Protein AF-A0AAW4YDW0-F1 (afdb_monomer)

Secondary structure (DSSP, 8-state):
--HHHHHHHHHHHHHHHHHHHHHHHHHHHHHHTT--HHHHHHHHHHHHHHHHHHHHHHHHHHHHH-HHHHHHHHHHHHHHHHHHHHT--SHHHHHHHHHHHHHHHT-

Foldseek 3Di:
DDPVVVVVVVLVVVLCVLVVVCVVVVVVLCVVLVHDPVLVVLLQVLLQVLLVVQQVVLVVCCVVVNVVVSLVVLVVLLVVLSVLCVVPSDSVSSSVSSNSNSNSNSD

Solvent-accessible surface area (backbone atoms only — not comparable to full-atom values): 5392 Å² total; per-residue (Å²): 131,61,72,68,58,55,52,51,53,51,50,51,49,54,53,52,50,51,53,64,56,44,65,74,45,47,64,58,55,36,49,76,69,72,48,52,74,67,55,54,51,49,39,54,46,40,17,53,51,31,19,63,66,31,30,68,53,25,52,53,46,19,73,72,73,34,54,71,56,34,44,52,50,15,50,52,38,33,53,53,14,53,52,39,42,76,72,35,86,44,72,66,47,36,42,52,16,24,34,40,31,11,38,20,74,12,57

Nearest PDB structures (foldseek):
  9b3k-assembly1_Z  TM=9.423E-01  e=8.386E-10  Staphylococcus aureus
  9b3m-assembly1_A  TM=9.160E-01  e=8.386E-10  Staphylococcus aureus
  7lo8-assembly1_Z  TM=9.404E-01  e=1.640E-09  Staphylococcus aureus
  7aar-assembly1_A  TM=8.952E-01  e=7.697E-02  Arabidopsis thaliana
  6gv1-assembly1_A  TM=8.233E-01  e=2.105E-01  Escherichia coli K-12

Mean predicted aligned error: 3.71 Å

Structure (mmCIF, N/CA/C/O backbone):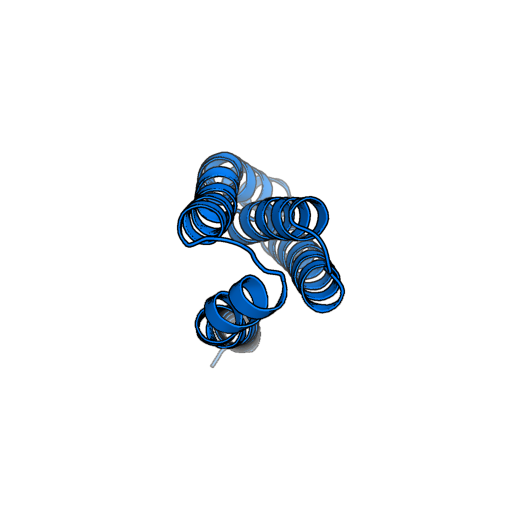
data_AF-A0AAW4YDW0-F1
#
_entry.id   AF-A0AAW4YDW0-F1
#
loop_
_atom_site.group_PDB
_atom_site.id
_atom_site.type_symbol
_atom_site.label_atom_id
_atom_site.label_alt_id
_atom_site.label_comp_id
_atom_site.label_asym_id
_atom_site.label_entity_id
_atom_site.label_seq_id
_atom_site.pdbx_PDB_ins_code
_atom_site.Cartn_x
_atom_site.Cartn_y
_atom_site.Cartn_z
_atom_site.occupancy
_atom_site.B_iso_or_equiv
_atom_site.auth_seq_id
_atom_site.auth_comp_id
_atom_site.auth_asym_id
_atom_site.auth_atom_id
_atom_site.pdbx_PDB_model_num
ATOM 1 N N . MET A 1 1 ? -17.695 -21.083 15.720 1.00 63.31 1 MET A N 1
ATOM 2 C CA . MET A 1 1 ? -16.759 -19.970 15.440 1.00 63.31 1 MET A CA 1
ATOM 3 C C . MET A 1 1 ? -17.562 -18.688 15.294 1.00 63.31 1 MET A C 1
ATOM 5 O O . MET A 1 1 ? -18.585 -18.711 14.619 1.00 63.31 1 MET A O 1
ATOM 9 N N . ASN A 1 2 ? -17.177 -17.609 15.976 1.00 87.12 2 ASN A N 1
ATOM 10 C CA . ASN A 1 2 ? -17.953 -16.367 15.969 1.00 87.12 2 ASN A CA 1
ATOM 11 C C . ASN A 1 2 ? -17.926 -15.744 14.557 1.00 87.12 2 ASN A C 1
ATOM 13 O O . ASN A 1 2 ? -16.851 -15.675 13.960 1.00 87.12 2 ASN A O 1
ATOM 17 N N . LYS A 1 3 ?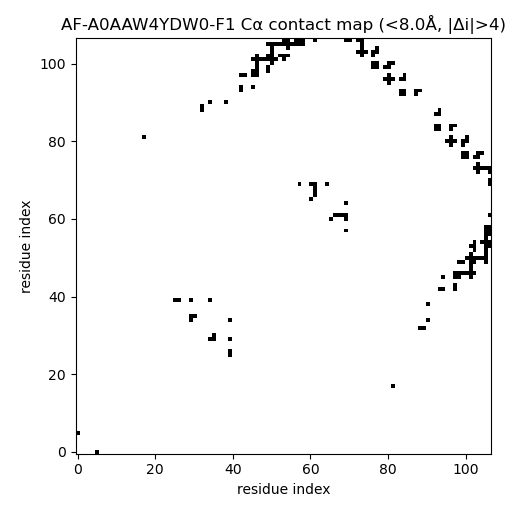 -19.069 -15.298 14.007 1.00 83.94 3 LYS A N 1
ATOM 18 C CA . LYS A 1 3 ? -19.155 -14.794 12.611 1.00 83.94 3 LYS A CA 1
ATOM 19 C C . LYS A 1 3 ? -18.131 -13.686 12.319 1.00 83.94 3 LYS A C 1
ATOM 21 O O . LYS A 1 3 ? -17.583 -13.624 11.228 1.00 83.94 3 LYS A O 1
ATOM 26 N N . GLN A 1 4 ? -17.831 -12.857 13.318 1.00 83.94 4 GLN A N 1
ATOM 27 C CA . GLN A 1 4 ? -16.857 -11.764 13.232 1.00 83.94 4 GLN A CA 1
ATOM 28 C C . GLN A 1 4 ? -15.417 -12.249 13.002 1.00 83.94 4 GLN A C 1
ATOM 30 O O . GLN A 1 4 ? -14.688 -11.657 12.215 1.00 83.94 4 GLN A O 1
ATOM 35 N N . ILE A 1 5 ? -15.020 -13.350 13.645 1.00 87.12 5 ILE A N 1
ATOM 36 C CA . ILE A 1 5 ? -13.675 -13.925 13.503 1.00 87.12 5 ILE A CA 1
ATOM 37 C C . ILE A 1 5 ? -13.493 -14.508 12.098 1.00 87.12 5 ILE A C 1
ATOM 39 O O . ILE A 1 5 ? -12.438 -14.354 11.495 1.00 87.12 5 ILE A O 1
ATOM 43 N N . LEU A 1 6 ? -14.542 -15.124 11.544 1.00 90.56 6 LEU A N 1
ATOM 44 C CA . LEU A 1 6 ? -14.511 -15.674 10.188 1.00 90.56 6 LEU A CA 1
ATOM 45 C C . LEU A 1 6 ? -14.310 -14.567 9.141 1.00 90.56 6 LEU A C 1
ATOM 47 O O . LEU A 1 6 ? -13.498 -14.728 8.235 1.00 90.56 6 LEU A O 1
ATOM 51 N N . VAL A 1 7 ? -14.977 -13.419 9.308 1.00 87.50 7 VAL A N 1
ATOM 52 C CA . VAL A 1 7 ? -14.782 -12.242 8.441 1.00 87.50 7 VAL A CA 1
ATOM 53 C C . VAL A 1 7 ? -13.347 -11.713 8.521 1.00 87.50 7 VAL A C 1
ATOM 55 O O . VAL A 1 7 ? -12.769 -11.387 7.489 1.00 87.50 7 VAL A O 1
ATOM 58 N N . LEU A 1 8 ? -12.749 -11.668 9.715 1.00 87.50 8 LEU A N 1
ATOM 59 C CA . LEU A 1 8 ? -11.354 -11.243 9.887 1.00 87.50 8 LEU A CA 1
ATOM 60 C C . LEU A 1 8 ? -10.366 -12.222 9.240 1.00 87.50 8 LEU A C 1
ATOM 62 O O . LEU A 1 8 ? -9.449 -11.790 8.549 1.00 87.50 8 LEU A O 1
ATOM 66 N N . TYR A 1 9 ? -10.565 -13.532 9.396 1.00 90.88 9 TYR A N 1
ATOM 67 C CA . TYR A 1 9 ? -9.716 -14.516 8.720 1.00 90.88 9 TYR A CA 1
ATOM 68 C C . TYR A 1 9 ? -9.838 -14.440 7.202 1.00 90.88 9 TYR A C 1
ATOM 70 O O . TYR A 1 9 ? -8.830 -14.522 6.506 1.00 90.88 9 TYR A O 1
ATOM 78 N N . PHE A 1 10 ? -11.052 -14.245 6.685 1.00 89.69 10 PHE A N 1
ATOM 79 C CA . PHE A 1 10 ? -11.262 -14.073 5.253 1.00 89.69 10 PHE A CA 1
ATOM 80 C C . PHE A 1 10 ? -10.592 -12.794 4.730 1.00 89.69 10 PHE A C 1
ATOM 82 O O . PHE A 1 10 ? -9.992 -12.800 3.662 1.00 89.69 10 PHE A O 1
ATOM 89 N N . ASN A 1 11 ? -10.631 -11.712 5.508 1.00 87.88 11 ASN A N 1
ATOM 90 C CA . ASN A 1 11 ? -9.926 -10.474 5.194 1.00 87.88 11 ASN A CA 1
ATOM 91 C C . ASN A 1 11 ? -8.405 -10.678 5.096 1.00 87.88 11 ASN A C 1
ATOM 93 O O . ASN A 1 11 ? -7.807 -10.336 4.078 1.00 87.88 11 ASN A O 1
ATOM 97 N N . ILE A 1 12 ? -7.805 -11.301 6.112 1.00 90.25 12 ILE A N 1
ATOM 98 C CA . ILE A 1 12 ? -6.374 -11.633 6.127 1.00 90.25 12 ILE A CA 1
ATOM 99 C C . ILE A 1 12 ? -6.030 -12.530 4.934 1.00 90.25 12 ILE A C 1
ATOM 101 O O . ILE A 1 12 ? -5.045 -12.284 4.242 1.00 90.25 12 ILE A O 1
ATOM 105 N N . PHE A 1 13 ? -6.865 -13.531 4.649 1.00 91.19 13 PHE A N 1
ATOM 106 C CA . PHE A 1 13 ? -6.692 -14.403 3.491 1.00 91.19 13 PHE A CA 1
ATOM 107 C C . PHE A 1 13 ? -6.628 -13.612 2.178 1.00 91.19 13 PHE A C 1
ATOM 109 O O . PHE A 1 13 ? -5.706 -13.832 1.400 1.00 91.19 13 PHE A O 1
ATOM 116 N N . LEU A 1 14 ? -7.543 -12.663 1.944 1.00 88.12 14 LEU A N 1
ATOM 117 C CA . LEU A 1 14 ? -7.534 -11.839 0.728 1.00 88.12 14 LEU A CA 1
ATOM 118 C C . LEU A 1 14 ? -6.258 -10.994 0.600 1.00 88.12 14 LEU A C 1
ATOM 120 O O . LEU A 1 14 ? -5.689 -10.913 -0.488 1.00 88.12 14 LEU A O 1
ATOM 124 N N . ILE A 1 15 ? -5.792 -10.398 1.700 1.00 87.00 15 ILE A N 1
ATOM 125 C CA . ILE A 1 15 ? -4.576 -9.569 1.708 1.00 87.00 15 ILE A CA 1
ATOM 126 C C . ILE A 1 15 ? -3.348 -10.422 1.371 1.00 87.00 15 ILE A C 1
ATOM 128 O O . ILE A 1 15 ? -2.583 -10.090 0.464 1.00 87.00 15 ILE A O 1
ATOM 132 N N . PHE A 1 16 ? -3.173 -11.552 2.059 1.00 89.56 16 PHE A N 1
ATOM 133 C CA . PHE A 1 16 ? -2.031 -12.437 1.825 1.00 89.56 16 PHE A CA 1
ATOM 134 C C . PHE A 1 16 ? -2.090 -13.139 0.470 1.00 89.56 16 PHE A C 1
ATOM 136 O O . PHE A 1 16 ? -1.040 -13.396 -0.113 1.00 89.56 16 PHE A O 1
ATOM 143 N N . LEU A 1 17 ? -3.286 -13.408 -0.059 1.00 90.25 17 LEU A N 1
ATOM 144 C CA . LEU A 1 17 ? -3.452 -13.894 -1.424 1.00 90.25 17 LEU A CA 1
ATOM 145 C C . LEU A 1 17 ? -2.925 -12.859 -2.427 1.00 90.25 17 LEU A C 1
ATOM 147 O O . LEU A 1 17 ? -2.120 -13.212 -3.282 1.00 90.25 17 LEU A O 1
ATOM 151 N N . GLY A 1 18 ? -3.324 -11.589 -2.298 1.00 85.06 18 GLY A N 1
ATOM 152 C CA . GLY A 1 18 ? -2.846 -10.511 -3.170 1.00 85.06 18 GLY A CA 1
ATOM 153 C C . GLY A 1 18 ? -1.325 -10.367 -3.125 1.00 85.06 18 GLY A C 1
ATOM 154 O O . GLY A 1 18 ? -0.657 -10.493 -4.150 1.00 85.06 18 GLY A O 1
ATOM 155 N N . ILE A 1 19 ? -0.761 -10.220 -1.924 1.00 84.44 19 ILE A N 1
ATOM 156 C CA . ILE A 1 19 ? 0.694 -10.110 -1.730 1.00 84.44 19 ILE A CA 1
ATOM 157 C C . ILE A 1 19 ? 1.421 -11.352 -2.273 1.00 84.44 19 ILE A C 1
ATOM 159 O O . ILE A 1 19 ? 2.431 -11.232 -2.969 1.00 84.44 19 ILE A O 1
ATOM 163 N N . GLY A 1 20 ? 0.894 -12.547 -1.995 1.00 86.06 20 GLY A N 1
ATOM 164 C CA . GLY A 1 20 ? 1.462 -13.818 -2.441 1.00 86.06 20 GLY A CA 1
ATOM 165 C C . GLY A 1 20 ? 1.466 -13.993 -3.960 1.00 86.06 20 GLY A C 1
ATOM 166 O O . GLY A 1 20 ? 2.354 -14.662 -4.483 1.00 86.06 20 GLY A O 1
ATOM 167 N N . LEU A 1 21 ? 0.527 -13.366 -4.673 1.00 86.81 21 LEU A N 1
ATOM 168 C CA . LEU A 1 21 ? 0.510 -13.330 -6.137 1.00 86.81 21 LEU A CA 1
ATOM 169 C C . LEU A 1 21 ? 1.486 -12.289 -6.699 1.00 86.81 21 LEU A C 1
ATOM 171 O O . LEU A 1 21 ? 2.144 -12.54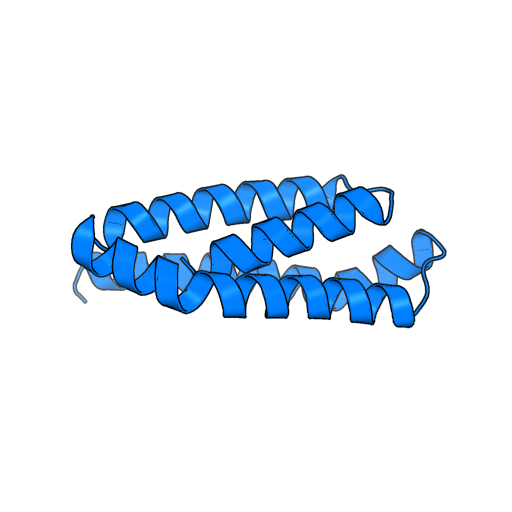8 -7.705 1.00 86.81 21 LEU A O 1
ATOM 175 N N . VAL A 1 22 ? 1.621 -11.132 -6.046 1.00 85.12 22 VAL A N 1
ATOM 176 C CA . VAL A 1 22 ? 2.493 -10.041 -6.511 1.00 85.12 22 VAL A CA 1
ATOM 177 C C . VAL A 1 22 ? 3.971 -10.402 -6.394 1.00 85.12 22 VAL A C 1
ATOM 179 O O . VAL A 1 22 ? 4.721 -10.165 -7.338 1.00 85.12 22 VAL A O 1
ATOM 182 N N . ILE A 1 23 ? 4.409 -10.983 -5.272 1.00 85.56 23 ILE A N 1
ATOM 183 C CA . ILE A 1 23 ? 5.832 -11.271 -5.002 1.00 85.56 23 ILE A CA 1
ATOM 184 C C . ILE A 1 23 ? 6.528 -12.070 -6.124 1.00 85.56 23 ILE A C 1
ATOM 186 O O . ILE A 1 23 ? 7.599 -11.640 -6.550 1.00 85.56 23 ILE A O 1
ATOM 190 N N . PRO A 1 24 ? 5.990 -13.200 -6.624 1.00 88.81 24 PRO A N 1
ATOM 191 C CA . PRO A 1 24 ? 6.647 -13.966 -7.685 1.00 88.81 24 PRO A CA 1
ATOM 192 C C . PRO A 1 24 ? 6.533 -13.308 -9.067 1.00 88.81 24 PRO A C 1
ATOM 194 O O . PRO A 1 24 ? 7.407 -13.505 -9.909 1.00 88.81 24 PRO A O 1
ATOM 197 N N . VAL A 1 25 ? 5.476 -12.528 -9.310 1.00 88.25 25 VAL A N 1
ATOM 198 C CA . VAL A 1 25 ? 5.233 -11.866 -10.603 1.00 88.25 25 VAL A CA 1
ATOM 199 C C . VAL A 1 25 ? 6.088 -10.610 -10.751 1.00 88.25 25 VAL A C 1
ATOM 201 O O . VAL A 1 25 ? 6.581 -10.321 -11.840 1.00 88.25 25 VAL A O 1
ATOM 204 N N . LEU A 1 26 ? 6.310 -9.882 -9.657 1.00 86.62 26 LEU A N 1
ATOM 205 C CA . LEU A 1 26 ? 6.981 -8.588 -9.647 1.00 86.62 26 LEU A CA 1
ATOM 206 C C . LEU A 1 26 ? 8.386 -8.620 -10.294 1.00 86.62 26 LEU A C 1
ATOM 208 O O . LEU A 1 26 ? 8.632 -7.776 -11.150 1.00 86.62 26 LEU A O 1
ATOM 212 N N . PRO A 1 27 ? 9.295 -9.574 -10.001 1.00 88.75 27 PRO A N 1
ATOM 213 C CA . PRO A 1 27 ? 10.614 -9.619 -10.637 1.00 88.75 27 PRO A CA 1
ATOM 214 C C . PRO A 1 27 ? 10.556 -9.826 -12.155 1.00 88.75 27 PRO A C 1
ATOM 216 O O . PRO A 1 27 ? 11.334 -9.217 -12.887 1.00 88.75 27 PRO A O 1
ATOM 219 N N . VAL A 1 28 ? 9.638 -10.676 -12.628 1.00 90.06 28 VAL A N 1
ATOM 220 C CA . VAL A 1 28 ? 9.448 -10.942 -14.063 1.00 90.06 28 VAL A CA 1
ATOM 221 C C . VAL A 1 28 ? 8.871 -9.704 -14.744 1.00 90.06 28 VAL A C 1
ATOM 223 O O . VAL A 1 28 ? 9.413 -9.243 -15.742 1.00 90.06 28 VAL A O 1
ATOM 226 N N . TYR A 1 29 ? 7.851 -9.101 -14.135 1.00 88.62 29 TYR A N 1
ATOM 227 C CA . TYR A 1 29 ? 7.196 -7.903 -14.648 1.00 88.62 29 TYR A CA 1
ATOM 228 C C . TYR A 1 29 ? 8.150 -6.707 -14.773 1.00 88.62 29 TYR A C 1
ATOM 230 O O . TYR A 1 29 ? 8.166 -6.014 -15.787 1.00 88.62 29 TYR A O 1
ATOM 238 N N . LEU A 1 30 ? 8.996 -6.479 -13.764 1.00 89.69 30 LEU A N 1
ATOM 239 C CA . LEU A 1 30 ? 9.994 -5.408 -13.806 1.00 89.69 30 LEU A CA 1
ATOM 240 C C . LEU A 1 30 ? 11.048 -5.652 -14.889 1.00 89.69 30 LEU A C 1
ATOM 242 O O . LEU A 1 30 ? 11.452 -4.708 -15.567 1.00 89.69 30 LEU A O 1
ATOM 246 N N . LYS A 1 31 ? 11.458 -6.909 -15.092 1.00 89.81 31 LYS A N 1
ATOM 247 C CA . LYS A 1 31 ? 12.396 -7.274 -16.156 1.00 89.81 31 LYS A CA 1
ATOM 248 C C . LYS A 1 31 ? 11.819 -6.976 -17.542 1.00 89.81 31 LYS A C 1
ATOM 250 O O . LYS A 1 31 ? 12.543 -6.447 -18.383 1.00 89.81 31 LYS A O 1
ATOM 255 N N . ASP A 1 32 ? 10.536 -7.258 -17.761 1.00 90.25 32 ASP A N 1
ATOM 256 C CA . ASP A 1 32 ? 9.848 -6.966 -19.027 1.00 90.25 32 ASP A CA 1
ATOM 257 C C . ASP A 1 32 ? 9.753 -5.455 -19.304 1.00 90.25 32 ASP A C 1
ATOM 259 O O . ASP A 1 32 ? 9.799 -5.027 -20.456 1.00 90.25 32 ASP A O 1
ATOM 263 N N . LEU A 1 33 ? 9.703 -4.632 -18.251 1.00 90.50 33 LEU A N 1
ATOM 264 C CA . LEU A 1 33 ? 9.763 -3.167 -18.334 1.00 90.50 33 LEU A CA 1
ATOM 265 C C . LEU A 1 33 ? 11.197 -2.611 -18.455 1.00 90.50 33 LEU A C 1
ATOM 267 O O . LEU A 1 33 ? 11.380 -1.394 -18.487 1.00 90.50 33 LEU A O 1
ATOM 271 N N . GLY A 1 34 ? 12.218 -3.474 -18.504 1.00 90.56 34 GLY A N 1
ATOM 272 C CA . GLY A 1 34 ? 13.627 -3.070 -18.550 1.00 90.56 34 GLY A CA 1
ATOM 273 C C . GLY A 1 34 ? 14.155 -2.477 -17.238 1.00 90.56 34 GLY A C 1
ATOM 274 O O . GLY A 1 34 ? 15.185 -1.804 -17.246 1.00 90.56 34 GLY A O 1
ATOM 275 N N . LEU A 1 35 ? 13.459 -2.707 -16.122 1.00 91.50 35 LEU A N 1
ATOM 276 C CA . LEU A 1 35 ? 13.840 -2.226 -14.796 1.00 91.50 35 LEU A CA 1
ATOM 277 C C . LEU A 1 35 ? 14.842 -3.175 -14.125 1.00 91.50 35 LEU A C 1
ATOM 279 O O . LEU A 1 35 ? 14.905 -4.378 -14.394 1.00 91.50 35 LEU A O 1
ATOM 283 N N . THR A 1 36 ? 15.655 -2.610 -13.241 1.00 91.56 36 THR A N 1
ATOM 284 C CA . THR A 1 36 ? 16.794 -3.277 -12.608 1.00 91.56 36 THR A CA 1
ATOM 285 C C . THR A 1 36 ? 16.438 -3.884 -11.247 1.00 91.56 36 THR A C 1
ATOM 287 O O . THR A 1 36 ? 15.395 -3.608 -10.655 1.00 91.56 36 THR A O 1
ATOM 290 N N . GLY A 1 37 ? 17.347 -4.690 -10.687 1.00 89.69 37 GLY A N 1
ATOM 291 C CA . GLY A 1 37 ? 17.206 -5.194 -9.315 1.00 89.69 37 GLY A CA 1
ATOM 292 C C . GLY A 1 37 ? 17.170 -4.082 -8.255 1.00 89.69 37 GLY A C 1
ATOM 293 O O . GLY A 1 37 ? 16.517 -4.238 -7.225 1.00 89.69 37 GLY A O 1
ATOM 294 N N . SER A 1 38 ? 17.811 -2.939 -8.519 1.00 93.12 38 SER A N 1
ATOM 295 C CA . SER A 1 38 ? 17.746 -1.762 -7.645 1.00 93.12 38 SER A CA 1
ATOM 296 C C . SER A 1 38 ? 16.337 -1.170 -7.601 1.00 93.12 38 SER A C 1
ATOM 298 O O . SER A 1 38 ? 15.861 -0.804 -6.528 1.00 93.12 38 SER A O 1
ATOM 300 N N . ASP A 1 39 ? 15.643 -1.143 -8.742 1.00 93.75 39 ASP A N 1
ATOM 301 C CA . ASP A 1 39 ? 14.263 -0.657 -8.844 1.00 93.75 39 ASP A CA 1
ATOM 302 C C . ASP A 1 39 ? 13.301 -1.554 -8.060 1.00 93.75 39 ASP A C 1
ATOM 304 O O . ASP A 1 39 ? 12.455 -1.059 -7.316 1.00 93.75 39 ASP A O 1
ATOM 308 N N . LEU A 1 40 ? 13.483 -2.877 -8.143 1.00 92.69 40 LEU A N 1
ATOM 309 C CA . LEU A 1 40 ? 12.765 -3.833 -7.295 1.00 92.69 40 LEU A CA 1
ATOM 310 C C . LEU A 1 40 ? 12.996 -3.535 -5.806 1.00 92.69 40 LEU A C 1
ATOM 312 O O . LEU A 1 40 ? 12.037 -3.461 -5.037 1.00 92.69 40 LEU A O 1
ATOM 316 N N . GLY A 1 41 ? 14.256 -3.342 -5.407 1.00 94.12 41 GLY A N 1
ATOM 317 C CA . GLY A 1 41 ? 14.617 -3.011 -4.029 1.00 94.12 41 GLY A CA 1
ATOM 318 C C . GLY A 1 41 ? 13.941 -1.729 -3.541 1.00 94.12 41 GLY A C 1
ATOM 319 O O . GLY A 1 41 ? 13.393 -1.709 -2.440 1.00 94.12 41 GLY A O 1
ATOM 320 N N . LEU A 1 42 ? 13.905 -0.688 -4.377 1.00 96.00 42 LEU A N 1
ATOM 321 C CA . LEU A 1 42 ? 13.226 0.573 -4.073 1.00 96.00 42 LEU A CA 1
ATOM 322 C C . LEU A 1 42 ? 11.711 0.400 -3.927 1.00 96.00 42 LEU A C 1
ATOM 324 O O . LEU A 1 42 ? 11.129 0.948 -2.994 1.00 96.00 42 LEU A O 1
ATOM 328 N N . LEU A 1 43 ? 11.072 -0.382 -4.799 1.00 94.75 43 LEU A N 1
ATOM 329 C CA . LEU A 1 43 ? 9.634 -0.660 -4.723 1.00 94.75 43 LEU A CA 1
ATOM 330 C C . LEU A 1 43 ? 9.263 -1.404 -3.433 1.00 94.75 43 LEU A C 1
ATOM 332 O O . LEU A 1 43 ? 8.283 -1.051 -2.771 1.00 94.75 43 LEU A O 1
ATOM 336 N N . VAL A 1 44 ? 10.058 -2.407 -3.052 1.00 93.38 44 VAL A N 1
ATOM 337 C CA . VAL A 1 44 ? 9.873 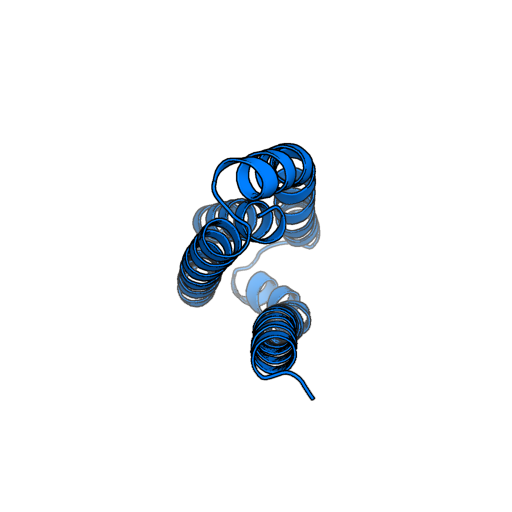-3.145 -1.793 1.00 93.38 44 VAL A CA 1
ATOM 338 C C . VAL A 1 44 ? 10.117 -2.230 -0.589 1.00 93.38 44 VAL A C 1
ATOM 340 O O . VAL A 1 44 ? 9.312 -2.210 0.344 1.00 93.38 44 VAL A O 1
ATOM 343 N N . ALA A 1 45 ? 11.182 -1.425 -0.622 1.00 96.31 45 ALA A N 1
ATOM 344 C CA . ALA A 1 45 ? 11.500 -0.479 0.442 1.00 96.31 45 ALA A CA 1
ATOM 345 C C . ALA A 1 45 ? 10.411 0.589 0.611 1.00 96.31 45 ALA A C 1
ATOM 347 O O . ALA A 1 45 ? 10.039 0.900 1.739 1.00 96.31 45 ALA A O 1
ATOM 348 N N . ALA A 1 46 ? 9.854 1.118 -0.479 1.00 96.44 46 ALA A N 1
ATOM 349 C CA . ALA A 1 46 ? 8.786 2.114 -0.438 1.00 96.44 46 ALA A CA 1
ATOM 350 C C . ALA A 1 46 ? 7.511 1.577 0.221 1.00 96.44 46 ALA A C 1
ATOM 352 O O . ALA A 1 46 ? 6.897 2.282 1.027 1.00 96.44 46 ALA A O 1
ATOM 353 N N . PHE A 1 47 ? 7.141 0.324 -0.064 1.00 95.06 47 PHE A N 1
ATOM 354 C CA . PHE A 1 47 ? 6.041 -0.348 0.628 1.00 95.06 47 PHE A CA 1
ATOM 355 C C . PHE A 1 47 ? 6.327 -0.455 2.132 1.00 95.06 47 PHE A C 1
ATOM 357 O O . PHE A 1 47 ? 5.531 0.013 2.947 1.00 95.06 47 PHE A O 1
ATOM 364 N N . ALA A 1 48 ? 7.488 -1.008 2.500 1.00 95.94 48 ALA A N 1
ATOM 365 C CA . ALA A 1 48 ? 7.861 -1.226 3.898 1.00 95.94 48 ALA A CA 1
ATOM 366 C C . ALA A 1 48 ? 7.967 0.086 4.694 1.00 95.94 48 ALA A C 1
ATOM 368 O O . ALA A 1 48 ? 7.471 0.172 5.815 1.00 95.94 48 ALA A O 1
ATOM 369 N N . LEU A 1 49 ? 8.561 1.130 4.109 1.00 97.94 49 LEU A N 1
ATOM 370 C CA . LEU A 1 49 ? 8.680 2.450 4.730 1.00 97.94 49 LEU A CA 1
ATOM 371 C C . LEU A 1 49 ? 7.315 3.102 4.936 1.00 97.94 49 LEU A C 1
ATOM 373 O O . LEU A 1 49 ? 7.045 3.629 6.013 1.00 97.94 49 LEU A O 1
ATOM 377 N N . SER A 1 50 ? 6.441 3.036 3.932 1.00 97.50 50 SER A N 1
ATOM 378 C CA . SER A 1 50 ? 5.093 3.599 4.036 1.00 97.50 50 SER A CA 1
ATOM 379 C C . SER A 1 50 ? 4.278 2.871 5.105 1.00 97.50 50 SER A C 1
ATOM 381 O O . SER A 1 50 ? 3.628 3.519 5.924 1.00 97.50 50 SER A O 1
ATOM 383 N N . GLN A 1 51 ? 4.377 1.539 5.169 1.00 96.75 51 GLN A N 1
ATOM 384 C CA . GLN A 1 51 ? 3.756 0.745 6.228 1.00 96.75 51 GLN A CA 1
ATOM 385 C C . GLN A 1 51 ? 4.306 1.112 7.605 1.00 96.75 51 GLN A C 1
ATOM 387 O O . GLN A 1 51 ? 3.530 1.336 8.531 1.00 96.75 51 GLN A O 1
ATOM 392 N N . MET A 1 52 ? 5.628 1.202 7.746 1.00 97.62 52 MET A N 1
ATOM 393 C CA . MET A 1 52 ? 6.279 1.560 9.006 1.00 97.62 52 MET A CA 1
ATOM 394 C C . MET A 1 52 ? 5.815 2.931 9.506 1.00 97.62 52 MET A C 1
ATOM 396 O O . MET A 1 52 ? 5.520 3.081 10.690 1.00 97.62 52 MET A O 1
ATOM 400 N N . ILE A 1 53 ? 5.718 3.915 8.608 1.00 97.69 53 ILE A N 1
ATOM 401 C CA . ILE A 1 53 ? 5.260 5.263 8.949 1.00 97.69 53 ILE A CA 1
ATOM 402 C C . ILE A 1 53 ? 3.785 5.243 9.347 1.00 97.69 53 ILE A C 1
ATOM 404 O O . ILE A 1 53 ? 3.443 5.849 10.355 1.00 97.69 53 ILE A O 1
ATOM 408 N N . ILE A 1 54 ? 2.915 4.555 8.597 1.00 97.06 54 ILE A N 1
ATOM 409 C CA . ILE A 1 54 ? 1.464 4.589 8.836 1.00 97.06 54 ILE A CA 1
ATOM 410 C C . ILE A 1 54 ? 1.023 3.717 10.013 1.00 97.06 54 ILE A C 1
ATOM 412 O O . ILE A 1 54 ? 0.110 4.128 10.722 1.00 97.06 54 ILE A O 1
ATOM 416 N N . SER A 1 55 ? 1.679 2.587 10.284 1.00 94.94 55 SER A N 1
ATOM 417 C CA . SER A 1 55 ? 1.301 1.630 11.343 1.00 94.94 55 SER A CA 1
ATOM 418 C C . SER A 1 55 ? 0.948 2.258 12.708 1.00 94.94 55 SER A C 1
ATOM 420 O O . SER A 1 55 ? -0.123 1.950 13.239 1.00 94.94 55 SER A O 1
ATOM 422 N N . PRO A 1 56 ? 1.764 3.159 13.303 1.00 94.88 56 PRO A N 1
ATOM 423 C CA . PRO A 1 56 ? 1.411 3.787 14.582 1.00 94.88 56 PRO A CA 1
ATOM 424 C C . PRO A 1 56 ? 0.165 4.684 14.487 1.00 94.88 56 PRO A C 1
ATOM 426 O O . PRO A 1 56 ? -0.647 4.733 15.419 1.00 94.88 56 PRO A O 1
ATOM 429 N N . PHE A 1 57 ? -0.021 5.377 13.360 1.00 95.31 57 PHE A N 1
ATOM 430 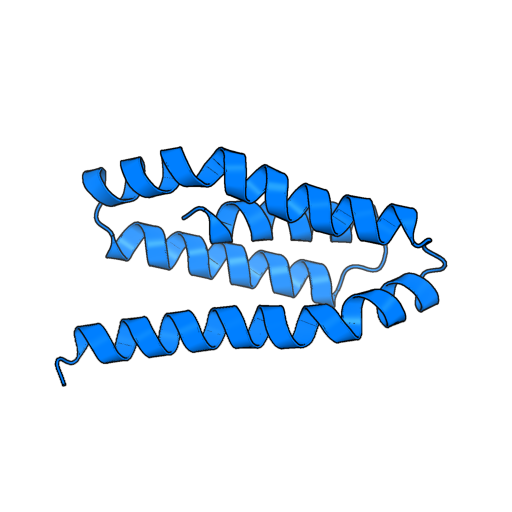C CA . PHE A 1 57 ? -1.195 6.219 13.139 1.00 95.31 57 PHE A CA 1
ATOM 431 C C . PHE A 1 57 ? -2.440 5.378 12.868 1.00 95.31 57 PHE A C 1
ATOM 433 O O . PHE A 1 57 ? -3.480 5.663 13.454 1.00 95.31 57 PHE A O 1
ATOM 440 N N . GLY A 1 58 ? -2.337 4.332 12.046 1.00 92.62 58 GLY A N 1
ATOM 441 C CA . GLY A 1 58 ? -3.433 3.419 11.729 1.00 92.62 58 GLY A CA 1
ATOM 442 C C . GLY A 1 58 ? -3.992 2.749 12.978 1.00 92.62 58 GLY A C 1
ATOM 443 O O . GLY A 1 58 ? -5.197 2.822 13.214 1.00 92.62 58 GLY A O 1
ATOM 444 N N . GLY A 1 59 ? -3.121 2.240 13.857 1.00 91.94 59 GLY A N 1
ATOM 445 C CA . GLY A 1 59 ? -3.530 1.693 15.156 1.00 91.94 59 GLY A CA 1
ATOM 446 C C . GLY A 1 59 ? -4.235 2.726 16.041 1.00 91.94 59 GLY A C 1
ATOM 447 O O . GLY A 1 59 ? -5.337 2.482 16.533 1.00 91.94 59 GLY A O 1
ATOM 448 N N . THR A 1 60 ? -3.662 3.928 16.165 1.00 95.00 60 THR A N 1
ATOM 449 C CA . THR A 1 60 ? -4.266 5.014 16.958 1.00 95.00 60 THR A CA 1
ATOM 450 C C . THR A 1 60 ? -5.626 5.450 16.399 1.00 95.00 60 THR A C 1
ATOM 452 O O . THR A 1 60 ? -6.562 5.712 17.160 1.00 95.00 60 THR A O 1
ATOM 455 N N . LEU A 1 61 ? -5.762 5.543 15.072 1.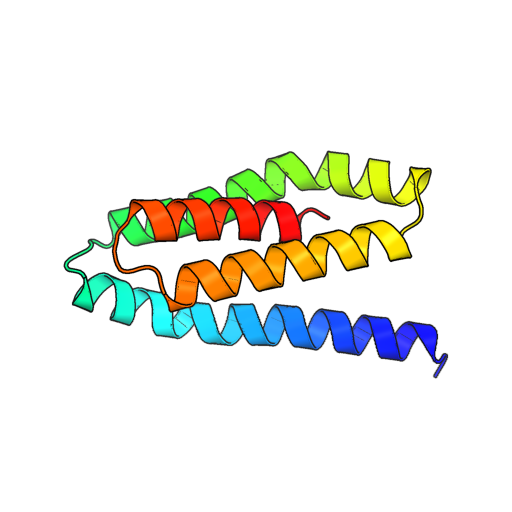00 93.50 61 LEU A N 1
ATOM 456 C CA . LEU A 1 61 ? -7.033 5.843 14.414 1.00 93.50 61 LEU A CA 1
ATOM 457 C C . LEU A 1 61 ? -8.039 4.704 14.609 1.00 93.50 61 LEU A C 1
ATOM 459 O O . LEU A 1 61 ? -9.218 4.985 14.814 1.00 93.50 61 LEU A O 1
ATOM 463 N N . ALA A 1 62 ? -7.600 3.445 14.588 1.00 94.62 62 ALA A N 1
ATOM 464 C CA . ALA A 1 62 ? -8.463 2.282 14.785 1.00 94.62 62 ALA A CA 1
ATOM 465 C C . ALA A 1 62 ? -9.044 2.234 16.198 1.00 94.62 62 ALA A C 1
ATOM 467 O O . ALA A 1 62 ? -10.223 1.906 16.364 1.00 94.62 62 ALA A O 1
ATOM 468 N N . ASP A 1 63 ? -8.258 2.626 17.197 1.00 94.81 63 ASP A N 1
ATOM 469 C CA . ASP A 1 63 ? -8.719 2.708 18.580 1.00 94.81 63 ASP A CA 1
ATOM 470 C C . ASP A 1 63 ? -9.690 3.881 18.804 1.00 94.81 63 ASP A C 1
ATOM 472 O O . ASP A 1 63 ? -10.622 3.759 19.598 1.00 94.81 63 ASP A O 1
ATOM 476 N N . LYS A 1 64 ? -9.535 4.997 18.071 1.00 95.94 64 LYS A N 1
ATOM 477 C CA . LYS A 1 64 ? -10.402 6.189 18.197 1.00 95.94 64 LYS A CA 1
ATOM 478 C C . LYS A 1 64 ? -11.689 6.126 17.371 1.00 95.94 64 LYS A C 1
ATOM 480 O O . LYS A 1 64 ? -12.747 6.510 17.857 1.00 95.94 64 LYS A O 1
ATOM 485 N N . LEU A 1 65 ? -11.594 5.702 16.111 1.00 94.12 65 LEU A N 1
ATOM 486 C CA . LEU A 1 65 ? -12.689 5.719 15.128 1.00 94.12 65 LEU A CA 1
ATOM 487 C C . LEU A 1 65 ? -13.382 4.356 14.986 1.00 94.12 65 LEU A C 1
ATOM 489 O O . LEU A 1 65 ? -14.434 4.250 14.355 1.00 94.12 65 LEU A O 1
ATOM 493 N N . GLY A 1 66 ? -12.800 3.313 15.578 1.00 93.69 66 GLY A N 1
ATOM 494 C CA . GLY A 1 66 ? -13.294 1.947 15.527 1.00 93.69 66 GLY A CA 1
ATOM 495 C C . GLY A 1 66 ? -12.586 1.099 14.468 1.00 93.69 66 GLY A C 1
ATOM 496 O O . GLY A 1 66 ? -12.514 1.441 13.286 1.00 93.69 66 GLY A O 1
ATOM 497 N N . LYS A 1 67 ? -12.142 -0.087 14.896 1.00 90.44 67 LYS A N 1
ATOM 498 C CA . LYS A 1 67 ? -11.347 -1.040 14.099 1.00 90.44 67 LYS A CA 1
ATOM 499 C C . LYS A 1 67 ? -11.984 -1.400 12.757 1.00 90.44 67 LYS A C 1
ATOM 501 O O . LYS A 1 67 ? -11.298 -1.481 11.749 1.00 90.44 67 LYS A O 1
ATOM 506 N N . LYS A 1 68 ? -13.311 -1.577 12.726 1.00 90.56 68 LYS A N 1
ATOM 507 C CA . LYS A 1 68 ? -14.038 -1.939 11.498 1.00 90.56 68 LYS A CA 1
ATOM 508 C C . LYS A 1 68 ? -13.869 -0.886 10.399 1.00 90.56 68 LYS A C 1
ATOM 510 O O . LYS A 1 68 ? -13.687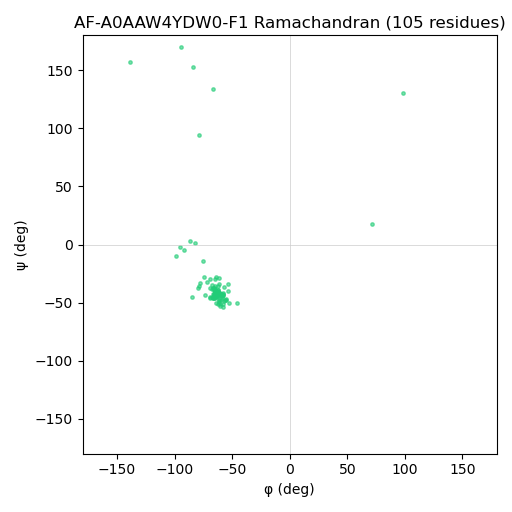 -1.258 9.247 1.00 90.56 68 LYS A O 1
ATOM 515 N N . LEU A 1 69 ? -13.947 0.401 10.747 1.00 93.75 69 LEU A N 1
ATOM 516 C CA . LEU A 1 69 ? -13.847 1.482 9.767 1.00 93.75 69 LEU A CA 1
ATOM 517 C C . LEU A 1 69 ? -12.442 1.533 9.163 1.00 93.75 69 LEU A C 1
ATOM 519 O O . LEU A 1 69 ? -12.313 1.589 7.944 1.00 93.75 69 LEU A O 1
ATOM 523 N N . ILE A 1 70 ? -11.411 1.452 10.006 1.00 95.38 70 ILE A N 1
ATOM 524 C CA . ILE A 1 70 ? -10.017 1.517 9.553 1.00 95.38 70 ILE A CA 1
ATOM 525 C C . ILE A 1 70 ? -9.652 0.313 8.683 1.00 95.38 70 ILE A C 1
ATOM 527 O O . ILE A 1 70 ? -9.117 0.514 7.598 1.00 95.38 70 ILE A O 1
ATOM 531 N N . ILE A 1 71 ? -10.072 -0.903 9.058 1.00 91.88 71 ILE A N 1
ATOM 532 C CA . ILE A 1 71 ? -9.885 -2.098 8.216 1.00 91.88 71 ILE A CA 1
A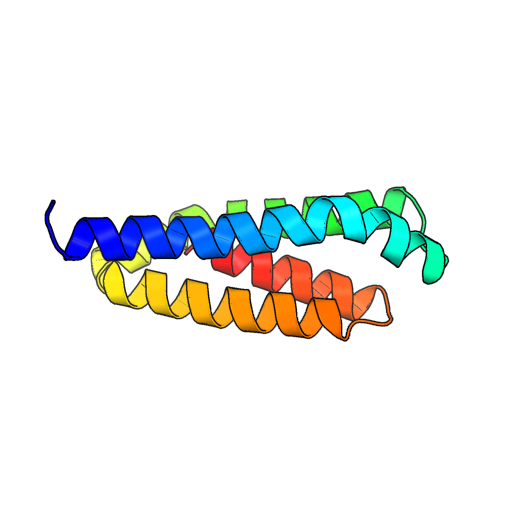TOM 533 C C . ILE A 1 71 ? -10.553 -1.914 6.842 1.00 91.88 71 ILE A C 1
ATOM 535 O O . ILE A 1 71 ? -9.973 -2.264 5.817 1.00 91.88 71 ILE A O 1
ATOM 539 N N . CYS A 1 72 ? -11.767 -1.352 6.784 1.00 93.25 72 CYS A N 1
ATOM 540 C CA . CYS A 1 72 ? -12.439 -1.094 5.506 1.00 93.25 72 CYS A CA 1
ATOM 541 C C . CYS A 1 72 ? -11.700 -0.055 4.648 1.00 93.25 72 CYS A C 1
ATOM 543 O O . CYS A 1 72 ? -11.612 -0.234 3.435 1.00 93.25 72 CYS A O 1
ATOM 545 N N . ILE A 1 73 ? -11.158 1.007 5.252 1.00 95.12 73 ILE A N 1
ATOM 546 C CA . ILE A 1 73 ? -10.357 2.013 4.536 1.00 95.12 73 ILE A CA 1
ATOM 547 C C . ILE A 1 73 ? -9.065 1.381 4.002 1.00 95.12 73 ILE A C 1
ATOM 549 O O . ILE A 1 73 ? -8.755 1.555 2.823 1.00 95.12 73 ILE A O 1
ATOM 553 N N . GLY A 1 74 ? -8.367 0.597 4.831 1.00 94.19 74 GLY A N 1
ATOM 554 C CA . GLY A 1 74 ? -7.181 -0.161 4.432 1.00 94.19 74 GLY A CA 1
ATOM 555 C C . GLY A 1 74 ? -7.472 -1.071 3.240 1.00 94.19 74 GLY A C 1
ATOM 556 O O . GLY A 1 74 ? -6.790 -0.995 2.226 1.00 94.19 74 GLY A O 1
ATOM 557 N N . LEU A 1 75 ? -8.563 -1.840 3.273 1.00 93.06 75 LEU A N 1
ATOM 558 C CA . LEU A 1 75 ? -8.973 -2.685 2.144 1.00 93.06 75 LEU A CA 1
ATOM 559 C C . LEU A 1 75 ? -9.214 -1.918 0.838 1.00 93.06 75 LEU A C 1
ATOM 561 O O . LEU A 1 75 ? -8.843 -2.400 -0.235 1.00 93.06 75 LEU A O 1
ATOM 565 N N . ILE A 1 76 ? -9.862 -0.754 0.908 1.00 95.19 76 ILE A N 1
ATOM 566 C CA . ILE A 1 76 ? -10.122 0.073 -0.277 1.00 95.19 76 ILE A CA 1
ATOM 567 C C . ILE A 1 76 ? -8.797 0.589 -0.843 1.00 95.19 76 ILE A C 1
ATOM 569 O O . ILE A 1 76 ? -8.566 0.475 -2.046 1.00 95.19 76 ILE A O 1
ATOM 573 N N . LEU A 1 77 ? -7.904 1.093 0.014 1.00 95.88 77 LEU A N 1
ATOM 574 C CA . LEU A 1 77 ? -6.575 1.548 -0.401 1.00 95.88 77 LEU A CA 1
ATOM 575 C C . LEU A 1 77 ? -5.738 0.408 -0.989 1.00 95.88 77 LEU A C 1
ATOM 577 O O . LEU A 1 77 ? -5.099 0.602 -2.020 1.00 95.88 77 LEU A O 1
ATOM 581 N N . PHE A 1 78 ? -5.790 -0.782 -0.390 1.00 94.12 78 PHE A N 1
ATOM 582 C CA . PHE A 1 78 ? -5.108 -1.969 -0.900 1.00 94.12 78 PHE A CA 1
ATOM 583 C C . PHE A 1 78 ? -5.635 -2.353 -2.287 1.00 94.12 78 PHE A C 1
ATOM 585 O O . PHE A 1 78 ? -4.860 -2.568 -3.212 1.00 94.12 78 PHE A O 1
ATOM 592 N N . SER A 1 79 ? -6.956 -2.338 -2.473 1.00 94.00 79 SER A N 1
ATOM 593 C CA . SER A 1 79 ? -7.579 -2.631 -3.771 1.00 94.00 79 SER A CA 1
ATOM 594 C C . SER A 1 79 ? -7.164 -1.624 -4.850 1.00 94.00 79 SER A C 1
ATOM 596 O O . SER A 1 79 ? -6.861 -2.013 -5.976 1.00 94.00 79 SER A O 1
ATOM 598 N N . VAL A 1 80 ? -7.112 -0.330 -4.510 1.00 96.31 80 VAL A N 1
ATOM 599 C CA . VAL A 1 80 ? -6.642 0.727 -5.423 1.00 96.31 80 VAL A CA 1
ATOM 600 C C . VAL A 1 80 ? -5.157 0.550 -5.745 1.00 96.31 80 VAL A C 1
ATOM 602 O O . VAL A 1 80 ? -4.772 0.667 -6.906 1.00 96.31 80 VAL A O 1
ATOM 605 N N . SER A 1 81 ? -4.334 0.231 -4.744 1.00 95.31 81 SER A N 1
ATOM 606 C CA . SER A 1 81 ? -2.907 -0.056 -4.916 1.00 95.31 81 SER A CA 1
ATOM 607 C C . SER A 1 81 ? -2.681 -1.208 -5.894 1.00 95.31 81 SER A C 1
ATOM 609 O O . SER A 1 81 ? -1.951 -1.039 -6.871 1.00 95.31 81 SER A O 1
ATOM 611 N N . GLU A 1 82 ? -3.346 -2.346 -5.691 1.00 92.69 82 GLU A N 1
ATOM 612 C CA . GLU A 1 82 ? -3.181 -3.513 -6.561 1.00 92.69 82 GLU A CA 1
ATOM 613 C C . GLU A 1 82 ? -3.728 -3.272 -7.970 1.00 92.69 82 GLU A C 1
ATOM 615 O O . GLU A 1 82 ? -3.122 -3.696 -8.953 1.00 92.69 82 GLU A O 1
ATOM 620 N N . PHE A 1 83 ? -4.817 -2.510 -8.102 1.00 93.94 83 PHE A N 1
ATOM 621 C CA . PHE A 1 83 ? -5.314 -2.100 -9.413 1.00 93.94 83 PHE A CA 1
ATOM 622 C C . PHE A 1 83 ? -4.311 -1.202 -10.153 1.00 93.94 83 PHE A C 1
ATOM 624 O O . PHE A 1 83 ? -4.031 -1.435 -11.329 1.00 93.94 83 PHE A O 1
ATOM 631 N N . MET A 1 84 ? -3.724 -0.214 -9.467 1.00 94.31 84 MET A N 1
ATOM 632 C CA . MET A 1 84 ? -2.670 0.638 -10.033 1.00 94.31 84 MET A CA 1
ATOM 633 C C . MET A 1 84 ? -1.428 -0.163 -10.419 1.00 94.31 84 MET A C 1
ATOM 635 O O . MET A 1 84 ? -0.820 0.117 -11.450 1.00 94.31 84 MET A O 1
ATOM 639 N N . PHE A 1 85 ? -1.056 -1.156 -9.610 1.00 92.44 85 PHE A N 1
ATOM 640 C CA . PHE A 1 85 ? 0.057 -2.045 -9.910 1.00 92.44 85 PHE A CA 1
ATOM 641 C C . PHE A 1 85 ? -0.211 -2.879 -11.167 1.00 92.44 85 PHE A C 1
ATOM 643 O O . PHE A 1 85 ? 0.647 -2.953 -12.042 1.00 92.44 85 PHE A O 1
ATOM 650 N N . ALA A 1 86 ? -1.418 -3.437 -11.297 1.00 91.31 86 ALA A N 1
ATOM 651 C CA . ALA A 1 86 ? -1.805 -4.265 -12.438 1.00 91.31 86 ALA A CA 1
ATOM 652 C C . ALA A 1 86 ? -1.751 -3.516 -13.783 1.00 91.31 86 ALA A C 1
ATOM 654 O O . ALA A 1 86 ? -1.415 -4.113 -14.805 1.00 91.31 86 ALA A O 1
ATOM 655 N N . ILE A 1 87 ? -2.063 -2.216 -13.796 1.00 92.38 87 ILE A N 1
ATOM 656 C CA . ILE A 1 87 ? -2.017 -1.376 -15.009 1.00 92.38 87 ILE A CA 1
ATOM 657 C C . ILE A 1 87 ? -0.699 -0.594 -15.163 1.00 92.38 87 ILE A C 1
ATOM 659 O O . ILE A 1 87 ? -0.531 0.155 -16.128 1.00 92.38 87 ILE A O 1
ATOM 663 N N . GLY A 1 88 ? 0.220 -0.707 -14.200 1.00 88.81 88 GLY A N 1
ATOM 664 C CA . GLY A 1 88 ? 1.366 0.185 -14.051 1.00 88.81 88 GLY A CA 1
ATOM 665 C C . GLY A 1 88 ? 2.519 -0.111 -15.006 1.00 88.81 88 GLY A C 1
ATOM 666 O O . GLY A 1 88 ? 3.418 -0.867 -14.679 1.00 88.81 88 GLY A O 1
ATOM 667 N N . GLN A 1 89 ? 2.571 0.570 -16.148 1.00 87.81 89 GLN A N 1
ATOM 668 C CA . GLN A 1 89 ? 3.616 0.349 -17.165 1.00 87.81 89 GLN A CA 1
ATOM 669 C C . GLN A 1 89 ? 4.903 1.165 -16.960 1.00 87.81 89 GLN A C 1
ATOM 671 O O . GLN A 1 89 ? 5.800 1.134 -17.798 1.00 87.81 89 GLN A O 1
ATOM 676 N N . ASN A 1 90 ? 5.006 1.945 -15.883 1.00 90.75 90 ASN A N 1
ATOM 677 C CA . ASN A 1 90 ? 6.191 2.750 -15.603 1.00 90.75 90 ASN A CA 1
ATOM 678 C C . ASN A 1 90 ? 6.554 2.719 -14.116 1.00 90.75 90 ASN A C 1
ATOM 680 O O . ASN A 1 90 ? 5.718 2.479 -13.244 1.00 90.75 90 ASN A O 1
ATOM 684 N N . PHE A 1 91 ? 7.823 3.002 -13.824 1.00 92.06 91 PHE A N 1
ATOM 685 C CA . PHE A 1 91 ? 8.352 2.948 -12.464 1.00 92.06 91 PHE A CA 1
ATOM 686 C C . PHE A 1 91 ? 7.594 3.854 -11.480 1.00 92.06 91 PHE A C 1
ATOM 688 O O . PHE A 1 91 ? 7.379 3.471 -10.337 1.00 92.06 91 PHE A O 1
ATOM 695 N N . LEU A 1 92 ? 7.138 5.032 -11.919 1.00 94.31 92 LEU A N 1
ATOM 696 C CA . LEU A 1 92 ? 6.421 5.981 -11.061 1.00 94.31 92 LEU A CA 1
ATOM 697 C C . LEU A 1 92 ? 5.049 5.464 -10.616 1.00 94.31 92 LEU A C 1
ATOM 699 O O . LEU A 1 92 ? 4.725 5.566 -9.434 1.00 94.31 92 LEU A O 1
ATOM 703 N N . ILE A 1 93 ? 4.251 4.890 -11.521 1.00 94.94 93 ILE A N 1
ATOM 704 C CA . ILE A 1 93 ? 2.947 4.306 -11.171 1.00 94.94 93 ILE A CA 1
ATOM 705 C C . ILE A 1 93 ? 3.153 3.115 -10.236 1.00 94.94 93 ILE A C 1
ATOM 707 O O . ILE A 1 93 ? 2.432 2.981 -9.246 1.00 94.94 93 ILE A O 1
ATOM 711 N N . LEU A 1 94 ? 4.179 2.300 -10.491 1.00 94.25 94 LEU A N 1
ATOM 712 C CA . LEU A 1 94 ? 4.536 1.191 -9.610 1.00 94.25 94 LEU A CA 1
ATOM 713 C C . LEU A 1 94 ? 4.967 1.692 -8.229 1.00 94.25 94 LEU A C 1
ATOM 715 O O . LEU A 1 94 ? 4.495 1.169 -7.222 1.00 94.25 94 LEU A O 1
ATOM 719 N N . MET A 1 95 ? 5.768 2.752 -8.154 1.00 96.25 95 MET A N 1
ATOM 720 C CA . MET A 1 95 ? 6.171 3.367 -6.889 1.00 96.25 95 MET A CA 1
ATOM 721 C C . MET A 1 95 ? 4.967 3.898 -6.108 1.00 96.25 95 MET A C 1
ATOM 723 O O . MET A 1 95 ? 4.812 3.586 -4.928 1.00 96.25 95 MET A O 1
ATOM 727 N N . LEU A 1 96 ? 4.074 4.640 -6.769 1.00 97.06 96 LEU A N 1
ATOM 728 C CA . LEU A 1 96 ? 2.840 5.136 -6.156 1.00 97.06 96 LEU A CA 1
ATOM 729 C C . LEU A 1 96 ? 1.962 3.987 -5.657 1.00 97.06 96 LEU A C 1
ATOM 731 O O . LEU A 1 96 ? 1.464 4.045 -4.533 1.00 97.06 96 LEU A O 1
ATOM 735 N N . SER A 1 97 ? 1.833 2.917 -6.448 1.00 95.88 97 SER A N 1
ATOM 736 C CA . SER A 1 97 ? 1.096 1.723 -6.035 1.00 95.88 97 SER A CA 1
ATOM 737 C C . SER A 1 97 ? 1.685 1.131 -4.752 1.00 95.88 97 SER A C 1
ATOM 739 O O . SER A 1 97 ? 0.939 0.833 -3.823 1.00 95.88 97 SER A O 1
ATOM 741 N N . ARG A 1 98 ? 3.017 1.035 -4.632 1.00 94.88 98 ARG A N 1
ATOM 742 C CA . ARG A 1 98 ? 3.691 0.500 -3.439 1.00 94.88 98 ARG A CA 1
ATOM 743 C C . ARG A 1 98 ? 3.534 1.390 -2.217 1.00 94.88 98 ARG A C 1
ATOM 745 O O . ARG A 1 98 ? 3.311 0.856 -1.135 1.00 94.88 98 ARG A O 1
ATOM 752 N N . VAL A 1 99 ? 3.583 2.710 -2.379 1.00 97.75 99 VAL A N 1
ATOM 753 C CA . VAL A 1 99 ? 3.338 3.654 -1.278 1.00 97.75 99 VAL A CA 1
ATOM 754 C C . VAL A 1 99 ? 1.910 3.502 -0.755 1.00 97.75 99 VAL A C 1
ATOM 756 O O . VAL A 1 99 ? 1.725 3.270 0.437 1.00 97.75 99 VAL A O 1
ATOM 759 N N . ILE A 1 100 ? 0.907 3.532 -1.639 1.00 97.25 100 ILE A N 1
ATOM 760 C CA . ILE A 1 100 ? -0.506 3.352 -1.259 1.00 97.25 100 ILE A CA 1
ATOM 761 C C . ILE A 1 100 ? -0.721 1.976 -0.611 1.00 97.25 100 ILE A C 1
ATOM 763 O O . ILE A 1 100 ? -1.401 1.870 0.409 1.00 97.25 100 ILE A O 1
ATOM 767 N N . GLY A 1 101 ? -0.093 0.933 -1.159 1.00 95.31 101 GLY A N 1
ATOM 768 C CA . GLY A 1 101 ? -0.141 -0.421 -0.610 1.00 95.31 101 GLY A CA 1
ATOM 769 C C . GLY A 1 101 ? 0.460 -0.491 0.793 1.00 95.31 101 GLY A C 1
ATOM 770 O O . GLY A 1 101 ? -0.159 -1.040 1.702 1.00 95.31 101 GLY A O 1
ATOM 771 N N . GLY A 1 102 ? 1.611 0.140 1.019 1.00 95.25 102 GLY A N 1
ATOM 772 C CA . GLY A 1 102 ? 2.224 0.199 2.343 1.00 95.25 102 GLY A CA 1
ATOM 773 C C . GLY A 1 102 ? 1.365 0.975 3.341 1.00 95.25 102 GLY A C 1
ATOM 774 O O . GLY A 1 102 ? 1.166 0.512 4.460 1.00 95.25 102 GL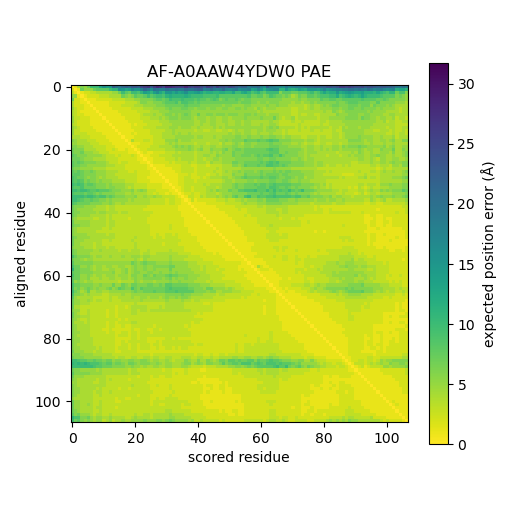Y A O 1
ATOM 775 N N . MET A 1 103 ? 0.772 2.102 2.927 1.00 96.62 103 MET A N 1
ATOM 776 C CA . MET A 1 103 ? -0.183 2.837 3.766 1.00 96.62 103 MET A CA 1
ATOM 777 C C . MET A 1 103 ? -1.373 1.957 4.154 1.00 96.62 103 MET A C 1
ATOM 779 O O . MET A 1 103 ? -1.755 1.929 5.319 1.00 96.62 103 MET A O 1
ATOM 783 N N . SER A 1 104 ? -1.922 1.208 3.195 1.00 94.88 104 SER A N 1
ATOM 784 C CA . SER A 1 104 ? -3.033 0.290 3.445 1.00 94.88 104 SER A CA 1
ATOM 785 C C . SER A 1 104 ? -2.675 -0.832 4.419 1.00 94.88 104 SER A C 1
ATOM 787 O O . SER A 1 104 ? -3.497 -1.193 5.248 1.00 94.88 104 SER A O 1
ATOM 789 N N . ALA A 1 105 ? -1.437 -1.333 4.370 1.00 92.31 105 ALA A N 1
ATOM 790 C CA . ALA A 1 105 ? -0.946 -2.378 5.264 1.00 92.31 105 ALA A CA 1
ATOM 791 C C . ALA A 1 105 ? -0.634 -1.875 6.685 1.00 92.31 105 ALA A C 1
ATOM 793 O O . ALA A 1 105 ? -0.416 -2.684 7.588 1.00 92.31 105 ALA A O 1
ATOM 794 N N . GLY A 1 106 ? -0.551 -0.555 6.877 1.00 91.56 106 GLY A N 1
ATOM 795 C CA . GLY A 1 106 ? -0.412 0.080 8.188 1.00 91.56 106 GLY A CA 1
ATOM 796 C C . GLY A 1 106 ? -1.747 0.460 8.839 1.00 91.56 106 GLY A C 1
ATOM 797 O O . GLY A 1 106 ? -1.734 0.957 9.964 1.00 91.56 106 GLY A O 1
ATOM 798 N N . MET A 1 107 ? -2.874 0.278 8.144 1.00 90.56 107 MET A N 1
ATOM 799 C CA . MET A 1 107 ? -4.235 0.545 8.633 1.00 90.56 107 MET A CA 1
ATOM 800 C C . MET A 1 107 ? -4.929 -0.758 9.027 1.00 90.56 107 MET A C 1
ATOM 802 O O . MET A 1 107 ? -5.530 -0.783 10.124 1.00 90.56 107 MET A O 1
#

Sequence (107 aa):
MNKQILVLYFNIFLIFLGIGLVIPVLPVYLKDLGLTGSDLGLLVAAFALSQMIISPFGGTLADKLGKKLIICIGLILFSVSEFMFAIGQNFLILMLSRVIGGMSAGM

Radius of gyration: 14.85 Å; Cα contacts (8 Å, |Δi|>4): 105; chains: 1; bounding box: 37×26×38 Å

Organism: Staphylococcus aureus (NCBI:txid1280)

pLDDT: mean 92.01, std 4.5, range [63.31, 97.94]

InterPro domains:
  IPR011701 Major facilitator superfamily [PF07690] (8-107)
  IPR020846 Major facilitator superfamily domain [PS50850] (4-107)
  IPR036259 MFS transporter superfamily [G3DSA:1.20.1250.20] (1-107)
  IPR036259 MFS transporter superfamily [SSF103473] (3-107)
  IPR052714 Major Facilitator Superfamily Exporter [PTHR23531] (2-107)